Protein AF-A0A2P5C868-F1 (afdb_monomer_lite)

Sequence (131 aa):
MAPSKMEERMGFMEEQMMGVHDSLLWVQGELQKLLSLDSSVGTLMSKLALFDHFELAFQQLDAQFCVGEPRPSAATSPISAASPSRTVTGRFESHSDPPRSDFCPSLLEMPTFDGQNPDGWVFRAEHFFLS

Structure (mmCIF, N/CA/C/O backbone):
data_AF-A0A2P5C868-F1
#
_entry.id   AF-A0A2P5C868-F1
#
loop_
_atom_site.group_PDB
_atom_site.id
_atom_site.type_symbol
_atom_site.label_atom_id
_atom_site.label_alt_id
_atom_site.label_comp_id
_atom_site.label_asym_id
_atom_site.label_entity_id
_atom_site.label_seq_id
_atom_site.pdbx_PDB_ins_code
_atom_site.Cartn_x
_atom_site.Cartn_y
_atom_site.Cartn_z
_atom_site.occupancy
_atom_site.B_iso_or_equiv
_atom_site.auth_seq_id
_atom_site.auth_comp_id
_atom_site.auth_asym_id
_atom_site.auth_atom_id
_atom_site.pdbx_PDB_model_num
ATOM 1 N N . MET A 1 1 ? 36.978 10.002 -46.798 1.00 76.06 1 MET A N 1
ATOM 2 C CA . MET A 1 1 ? 38.054 9.692 -45.831 1.00 76.06 1 MET A CA 1
ATOM 3 C C . MET A 1 1 ? 37.529 8.596 -44.928 1.00 76.06 1 MET A C 1
ATOM 5 O O . MET A 1 1 ? 36.415 8.745 -44.450 1.00 76.06 1 MET A O 1
ATOM 9 N N . ALA A 1 2 ? 38.247 7.480 -44.801 1.00 78.69 2 ALA A N 1
ATOM 10 C CA . ALA A 1 2 ? 37.880 6.424 -43.859 1.00 78.69 2 ALA A CA 1
ATOM 11 C C . ALA A 1 2 ? 38.414 6.799 -42.463 1.00 78.69 2 ALA A C 1
ATOM 13 O O . ALA A 1 2 ? 39.523 7.344 -42.403 1.00 78.69 2 ALA A O 1
ATOM 14 N N . PRO A 1 3 ? 37.649 6.560 -41.384 1.00 77.00 3 PRO A N 1
ATOM 15 C CA . PRO A 1 3 ? 38.086 6.859 -40.026 1.00 77.00 3 PRO A CA 1
ATOM 16 C C . PRO A 1 3 ? 39.353 6.077 -39.686 1.00 77.00 3 PRO A C 1
ATOM 18 O O . PRO A 1 3 ? 39.585 4.969 -40.182 1.00 77.00 3 PRO A O 1
ATOM 21 N N . SER A 1 4 ? 40.215 6.674 -38.864 1.00 90.00 4 SER A N 1
ATOM 22 C CA . SER A 1 4 ? 41.436 5.984 -38.455 1.00 90.00 4 SER A CA 1
ATOM 23 C C . SER A 1 4 ? 41.107 4.878 -37.449 1.00 90.00 4 SER A C 1
ATOM 25 O O . SER A 1 4 ? 40.188 4.992 -36.643 1.00 90.00 4 SER A O 1
ATOM 27 N N . LYS A 1 5 ? 41.927 3.826 -37.415 1.00 88.88 5 LYS A N 1
ATOM 28 C CA . LYS A 1 5 ? 41.792 2.713 -36.456 1.00 88.88 5 LYS A CA 1
ATOM 29 C C . LYS A 1 5 ? 41.799 3.165 -34.982 1.00 88.88 5 LYS A C 1
ATOM 31 O O . LYS A 1 5 ? 41.355 2.435 -34.101 1.00 88.88 5 LYS A O 1
ATOM 36 N N . MET A 1 6 ? 42.357 4.345 -34.702 1.00 87.94 6 MET A N 1
ATOM 37 C CA . MET A 1 6 ? 42.371 4.957 -33.372 1.00 87.94 6 MET A CA 1
ATOM 38 C C . MET A 1 6 ? 41.043 5.654 -33.044 1.00 87.94 6 MET A C 1
ATOM 40 O O . MET A 1 6 ? 40.604 5.622 -31.900 1.00 87.94 6 MET A O 1
ATOM 44 N N . GLU A 1 7 ? 40.389 6.213 -34.055 1.00 87.12 7 GLU A N 1
ATOM 45 C CA . GLU A 1 7 ? 39.087 6.878 -33.975 1.00 87.12 7 GLU A CA 1
ATOM 46 C C . GLU A 1 7 ? 37.968 5.859 -33.712 1.00 87.12 7 GLU A C 1
ATOM 48 O O . GLU A 1 7 ? 37.162 6.045 -32.806 1.00 87.12 7 GLU A O 1
ATOM 53 N N . GLU A 1 8 ? 38.004 4.709 -34.397 1.00 89.31 8 GLU A N 1
ATOM 54 C CA . GLU A 1 8 ? 37.081 3.590 -34.141 1.00 89.31 8 GLU A CA 1
ATOM 55 C C . GLU A 1 8 ? 37.222 3.035 -32.714 1.00 89.31 8 GLU A C 1
ATOM 57 O O . GLU A 1 8 ? 36.233 2.718 -32.054 1.00 89.31 8 GLU A O 1
ATOM 62 N N . ARG A 1 9 ? 38.459 2.944 -32.205 1.00 89.75 9 ARG A N 1
ATOM 63 C CA . ARG A 1 9 ? 38.719 2.489 -30.830 1.00 89.75 9 ARG A CA 1
ATOM 64 C C . ARG A 1 9 ? 38.200 3.467 -29.784 1.00 89.75 9 ARG A C 1
ATOM 66 O O . ARG A 1 9 ? 37.703 3.025 -28.753 1.00 89.75 9 ARG A O 1
ATOM 73 N N . MET A 1 10 ? 38.331 4.766 -30.037 1.00 88.25 10 MET A N 1
ATOM 74 C CA . MET A 1 10 ? 37.833 5.803 -29.138 1.00 88.25 10 MET A CA 1
ATOM 75 C C . MET A 1 10 ? 36.302 5.801 -29.096 1.00 88.25 10 MET A C 1
ATOM 77 O O . MET A 1 10 ? 35.745 5.772 -28.002 1.00 88.25 10 MET A O 1
ATOM 81 N N . GLY A 1 11 ? 35.641 5.699 -30.254 1.00 88.06 11 GLY A N 1
ATOM 82 C CA . GLY A 1 11 ? 34.180 5.593 -30.327 1.00 88.06 11 GLY A CA 1
ATOM 83 C C . GLY A 1 11 ? 33.635 4.367 -29.588 1.00 88.06 11 GLY A C 1
ATOM 84 O O . GLY A 1 11 ? 32.698 4.483 -28.808 1.00 88.06 11 GLY A O 1
ATOM 85 N N . PHE A 1 12 ? 34.284 3.207 -29.732 1.00 90.06 12 PHE A N 1
ATOM 86 C CA . PHE A 1 12 ? 33.887 1.995 -29.005 1.00 90.06 12 PHE A CA 1
ATOM 87 C C . PHE A 1 12 ? 34.067 2.108 -27.481 1.00 90.06 12 PHE A C 1
ATOM 89 O O . PHE A 1 12 ? 33.281 1.556 -26.711 1.00 90.06 12 PHE A O 1
ATOM 96 N N . MET A 1 13 ? 35.110 2.804 -27.017 1.00 88.69 13 MET A N 1
ATOM 97 C CA . MET A 1 13 ? 35.301 3.057 -25.584 1.00 88.69 13 MET A CA 1
ATOM 98 C C . MET A 1 13 ? 34.256 4.024 -25.029 1.00 88.69 13 MET A C 1
ATOM 100 O O . MET A 1 13 ? 33.786 3.825 -23.912 1.00 88.69 13 MET A O 1
ATOM 104 N N . GLU A 1 14 ? 33.897 5.049 -25.794 1.00 89.69 14 GLU A N 1
ATOM 105 C CA . GLU A 1 14 ? 32.879 6.026 -25.415 1.00 89.69 14 GLU A CA 1
ATOM 106 C C . GLU A 1 14 ? 31.490 5.383 -25.340 1.00 89.69 14 GLU A C 1
ATOM 108 O O . GLU A 1 14 ? 30.782 5.560 -24.351 1.00 89.69 14 GLU A O 1
ATOM 113 N N . GLU A 1 15 ? 31.147 4.535 -26.311 1.00 91.00 15 GLU A N 1
ATOM 114 C CA . GLU A 1 15 ? 29.900 3.767 -26.313 1.00 91.00 15 GLU A CA 1
ATOM 115 C C . GLU A 1 15 ? 29.826 2.792 -25.127 1.00 91.00 15 GLU A C 1
ATOM 117 O O . GLU A 1 15 ? 28.813 2.729 -24.429 1.00 91.00 15 GLU A O 1
ATOM 122 N N . GLN A 1 16 ? 30.924 2.091 -24.816 1.00 91.31 16 GLN A N 1
ATOM 123 C CA . GLN A 1 16 ? 30.986 1.258 -23.611 1.00 91.31 16 GLN A CA 1
ATOM 124 C C . GLN A 1 16 ? 30.856 2.077 -22.324 1.00 91.31 16 GLN A C 1
ATOM 126 O O . GLN A 1 16 ? 30.171 1.651 -21.395 1.00 91.31 16 GLN A O 1
ATOM 131 N N . MET A 1 17 ? 31.499 3.243 -22.247 1.00 91.31 17 MET A N 1
ATOM 132 C CA . MET A 1 17 ? 31.430 4.108 -21.070 1.00 91.31 17 MET A CA 1
ATOM 133 C C . MET A 1 17 ? 30.009 4.638 -20.855 1.00 91.31 17 MET A C 1
ATOM 135 O O . MET A 1 17 ? 29.532 4.652 -19.721 1.00 91.31 17 MET A O 1
ATOM 139 N N . MET A 1 18 ? 29.317 4.999 -21.936 1.00 90.88 18 MET A N 1
ATOM 140 C CA . MET A 1 18 ? 27.921 5.427 -21.904 1.00 90.88 18 MET A CA 1
ATOM 141 C C . MET A 1 18 ? 26.999 4.285 -21.463 1.00 90.88 18 MET A C 1
ATOM 143 O O . MET A 1 18 ? 26.195 4.469 -20.555 1.00 90.88 18 MET A O 1
ATOM 147 N N . GLY A 1 19 ? 27.194 3.073 -21.993 1.00 92.44 19 GLY A N 1
ATOM 148 C CA . GLY A 1 19 ? 26.425 1.897 -21.574 1.00 92.44 19 GLY A CA 1
ATOM 149 C C . GLY A 1 19 ? 26.612 1.545 -20.093 1.00 92.44 19 GLY A C 1
ATOM 150 O O . GLY A 1 19 ? 25.650 1.205 -19.403 1.00 92.44 19 GLY A O 1
ATOM 151 N N . VAL A 1 20 ? 27.836 1.668 -19.568 1.00 93.62 20 VAL A N 1
ATOM 152 C CA . VAL A 1 20 ? 28.110 1.473 -18.133 1.00 93.62 20 VAL A CA 1
ATOM 153 C C . VAL A 1 20 ? 27.443 2.562 -17.293 1.00 93.62 20 VAL A C 1
ATOM 155 O O . VAL A 1 20 ? 26.869 2.258 -16.247 1.00 93.62 20 VAL A O 1
ATOM 158 N N . HIS A 1 21 ? 27.490 3.814 -17.747 1.00 93.31 21 HIS A N 1
ATOM 159 C CA . HIS A 1 21 ? 26.864 4.940 -17.061 1.00 93.31 21 HIS A CA 1
ATOM 160 C C . HIS A 1 21 ? 25.337 4.795 -16.983 1.00 93.31 21 HIS A C 1
ATOM 162 O O . HIS A 1 21 ? 24.759 4.952 -15.908 1.00 93.31 21 HIS A O 1
ATOM 168 N N . ASP A 1 22 ? 24.686 4.412 -18.080 1.00 94.00 22 ASP A N 1
ATOM 169 C CA . ASP A 1 22 ? 23.234 4.208 -18.116 1.00 94.00 22 ASP A CA 1
ATOM 170 C C . ASP A 1 22 ? 22.803 3.046 -17.215 1.00 94.00 22 ASP A C 1
ATOM 172 O O . ASP A 1 22 ? 21.814 3.140 -16.482 1.00 94.00 22 ASP A O 1
ATOM 176 N N . SER A 1 23 ? 23.591 1.970 -17.202 1.00 94.81 23 SER A N 1
ATOM 177 C CA . SER A 1 23 ? 23.363 0.834 -16.310 1.00 94.81 23 SER A CA 1
ATOM 178 C C . SER A 1 23 ? 23.511 1.234 -14.835 1.00 94.81 23 SER A C 1
ATOM 180 O O . SER A 1 23 ? 22.687 0.856 -14.000 1.00 94.81 23 SER A O 1
ATOM 182 N N . LEU A 1 24 ? 24.501 2.073 -14.505 1.00 95.75 24 LEU A N 1
ATOM 183 C CA . LEU A 1 24 ? 24.690 2.605 -13.153 1.00 95.75 24 LEU A CA 1
ATOM 184 C C . LEU A 1 24 ? 23.500 3.466 -12.705 1.00 95.75 24 LEU A C 1
ATOM 186 O O . LEU A 1 24 ? 23.016 3.303 -11.583 1.00 95.75 24 LEU A O 1
ATOM 190 N N . LEU A 1 25 ? 23.006 4.346 -13.579 1.00 94.62 25 LEU A N 1
ATOM 191 C CA . LEU A 1 25 ? 21.830 5.173 -13.300 1.00 94.62 25 LEU A CA 1
ATOM 192 C C . LEU A 1 25 ? 20.578 4.325 -13.064 1.00 94.62 25 LEU A C 1
ATOM 194 O O . LEU A 1 25 ? 19.802 4.607 -12.147 1.00 94.62 25 LEU A O 1
ATOM 198 N N . TRP A 1 26 ? 20.390 3.263 -13.849 1.00 94.88 26 TRP A N 1
ATOM 199 C CA . TRP A 1 26 ? 19.272 2.342 -13.661 1.00 94.88 26 TRP A CA 1
ATOM 200 C C . TRP A 1 26 ? 19.334 1.646 -12.294 1.00 94.88 26 TRP A C 1
ATOM 202 O O . TRP A 1 26 ? 18.360 1.689 -11.539 1.00 94.88 26 TRP A O 1
ATOM 212 N N . VAL A 1 27 ? 20.494 1.085 -11.927 1.00 95.44 27 VAL A N 1
ATOM 213 C CA . VAL A 1 27 ? 20.696 0.440 -10.615 1.00 95.44 27 VAL A CA 1
ATOM 214 C C . VAL A 1 27 ? 20.454 1.425 -9.469 1.00 95.44 27 VAL A C 1
ATOM 216 O O . VAL A 1 27 ? 19.830 1.073 -8.466 1.00 95.44 27 VAL A O 1
ATOM 219 N N . GLN A 1 28 ? 20.900 2.675 -9.612 1.00 94.69 28 GLN A N 1
ATOM 220 C CA . GLN A 1 28 ? 20.659 3.721 -8.620 1.00 94.69 28 GLN A CA 1
ATOM 221 C C . GLN A 1 28 ? 19.159 4.001 -8.429 1.00 94.69 28 GLN A C 1
ATOM 223 O O . GLN A 1 28 ? 18.702 4.161 -7.294 1.00 94.69 28 GLN A O 1
ATOM 228 N N . GLY A 1 29 ? 18.386 4.026 -9.517 1.00 95.31 29 GLY A N 1
ATOM 229 C CA . GLY A 1 29 ? 16.931 4.173 -9.465 1.00 95.31 29 GLY A CA 1
ATOM 230 C C . GLY A 1 29 ? 16.246 3.007 -8.747 1.00 95.31 29 GLY A C 1
ATOM 231 O O . GLY A 1 29 ? 15.371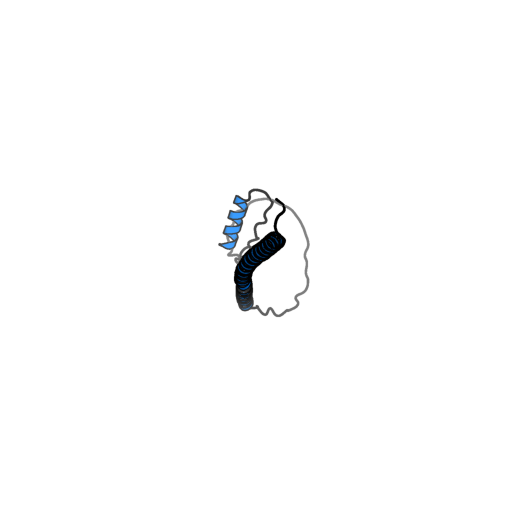 3.226 -7.908 1.00 95.31 29 GLY A O 1
ATOM 232 N N . GLU A 1 30 ? 16.671 1.772 -9.015 1.00 95.19 30 GLU A N 1
ATOM 233 C CA . GLU A 1 30 ? 16.136 0.583 -8.338 1.00 95.19 30 GLU A CA 1
ATOM 234 C C . GLU A 1 30 ? 16.449 0.580 -6.834 1.00 95.19 30 GLU A C 1
ATOM 236 O O . GLU A 1 30 ? 15.575 0.271 -6.022 1.00 95.19 30 GLU A O 1
ATOM 241 N N . LEU A 1 31 ? 17.644 1.022 -6.430 1.00 95.25 31 LEU A N 1
ATOM 242 C CA . LEU A 1 31 ? 17.990 1.184 -5.013 1.00 95.25 31 LEU A CA 1
ATOM 243 C C . LEU A 1 31 ? 17.078 2.192 -4.301 1.00 95.25 31 LEU A C 1
ATOM 245 O O . LEU A 1 31 ? 16.636 1.936 -3.181 1.00 95.25 31 LEU A O 1
ATOM 249 N N . GLN A 1 32 ? 16.742 3.315 -4.942 1.00 93.94 32 GLN A N 1
ATOM 250 C CA . GLN A 1 32 ? 15.809 4.289 -4.360 1.00 93.94 32 GLN A CA 1
ATOM 251 C C . GLN A 1 32 ? 14.392 3.727 -4.197 1.00 93.94 32 GLN A C 1
ATOM 253 O O . GLN A 1 32 ? 13.732 3.990 -3.184 1.00 93.94 32 GLN A O 1
ATOM 258 N N . LYS A 1 33 ? 13.921 2.926 -5.160 1.00 94.06 33 LYS A N 1
ATOM 259 C CA . LYS A 1 33 ? 12.635 2.225 -5.041 1.00 94.06 33 LYS A CA 1
ATOM 260 C C . LYS A 1 33 ? 12.651 1.246 -3.870 1.00 94.06 33 LYS A C 1
ATOM 262 O O . LYS A 1 33 ? 11.693 1.211 -3.103 1.00 94.06 33 LYS A O 1
ATOM 267 N N . LEU A 1 34 ? 13.747 0.506 -3.700 1.00 92.38 34 LEU A N 1
ATOM 268 C CA . LEU A 1 34 ? 13.905 -0.459 -2.613 1.00 92.38 34 LEU A CA 1
ATOM 269 C C . LEU A 1 34 ? 13.859 0.217 -1.234 1.00 92.38 34 LEU A C 1
ATOM 271 O O . LEU A 1 34 ? 13.156 -0.249 -0.343 1.00 92.38 34 LEU A O 1
ATOM 275 N N . LEU A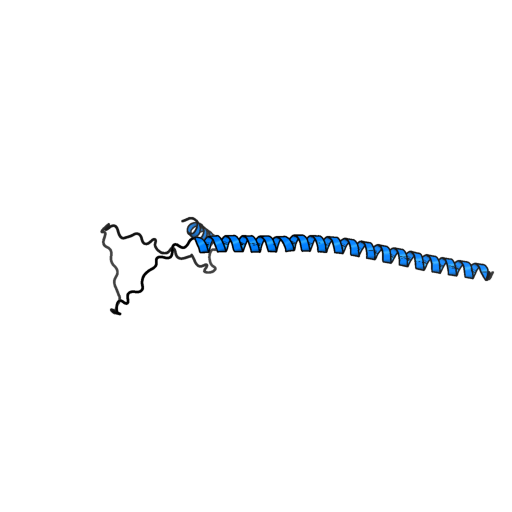 1 35 ? 14.543 1.352 -1.075 1.00 91.12 35 LEU A N 1
ATOM 276 C CA . LEU A 1 35 ? 14.515 2.139 0.165 1.00 91.12 35 LEU A CA 1
ATOM 277 C C . LEU A 1 35 ? 13.109 2.669 0.482 1.00 91.12 35 LEU A C 1
ATOM 279 O O . LEU A 1 35 ? 12.678 2.672 1.634 1.00 91.12 35 LEU A O 1
ATOM 283 N N . SER A 1 36 ? 12.375 3.092 -0.548 1.00 90.00 36 SER A N 1
ATOM 284 C CA . SER A 1 36 ? 10.989 3.546 -0.394 1.00 90.00 36 SER A CA 1
ATOM 285 C C . SER A 1 36 ? 10.068 2.401 0.044 1.00 90.00 36 SER A C 1
ATOM 287 O O . SER A 1 36 ? 9.184 2.592 0.881 1.00 90.00 36 SER A O 1
ATOM 289 N N . LEU A 1 37 ? 10.297 1.197 -0.488 1.00 92.31 37 LEU A N 1
ATOM 290 C CA . LEU A 1 37 ? 9.564 -0.004 -0.099 1.00 92.31 37 LEU A CA 1
ATOM 291 C C . LEU A 1 37 ? 9.836 -0.378 1.364 1.00 92.31 37 LEU A C 1
ATOM 293 O O . LEU A 1 37 ? 8.887 -0.649 2.097 1.00 92.31 37 LEU A O 1
ATOM 297 N N . ASP A 1 38 ? 11.089 -0.327 1.813 1.00 89.81 38 ASP A N 1
ATOM 298 C CA . ASP A 1 38 ? 11.461 -0.640 3.200 1.00 89.81 38 ASP A CA 1
ATOM 299 C C . ASP A 1 38 ? 10.736 0.269 4.211 1.00 89.81 38 ASP A C 1
ATOM 301 O O . ASP A 1 38 ? 10.136 -0.198 5.181 1.00 89.81 38 ASP A O 1
ATOM 305 N N . SER A 1 39 ? 10.643 1.569 3.908 1.00 89.81 39 SER A N 1
ATOM 306 C CA . SER A 1 39 ? 9.859 2.522 4.707 1.00 89.81 39 SER A CA 1
ATOM 307 C C . SER A 1 39 ? 8.368 2.157 4.781 1.00 89.81 39 SER A C 1
ATOM 309 O O . SER A 1 39 ? 7.742 2.251 5.847 1.00 89.81 39 SER A O 1
ATOM 311 N N . SER A 1 40 ? 7.787 1.703 3.667 1.00 91.44 40 SER A N 1
ATOM 312 C CA . SER A 1 40 ? 6.384 1.279 3.627 1.00 91.44 40 SER A CA 1
ATOM 313 C C . SER A 1 40 ? 6.133 0.022 4.467 1.00 91.44 40 SER A C 1
ATOM 315 O O . SER A 1 40 ? 5.133 -0.042 5.186 1.00 91.44 40 SER A O 1
ATOM 317 N N . VAL A 1 41 ? 7.070 -0.933 4.452 1.00 93.38 41 VAL A N 1
ATOM 318 C CA . VAL A 1 41 ? 7.009 -2.153 5.267 1.00 93.38 41 VAL A CA 1
ATOM 319 C C . VAL A 1 41 ? 7.138 -1.806 6.745 1.00 93.38 41 VAL A C 1
ATOM 321 O O . VAL A 1 41 ? 6.318 -2.260 7.539 1.00 93.38 41 VAL A O 1
ATOM 324 N N . GLY A 1 42 ? 8.081 -0.937 7.118 1.00 90.38 42 GLY A N 1
ATOM 325 C CA . GLY A 1 42 ? 8.207 -0.453 8.495 1.00 90.38 42 GLY A CA 1
ATOM 326 C C . GLY A 1 42 ? 6.911 0.185 9.002 1.00 90.38 42 GLY A C 1
ATOM 327 O O . GLY A 1 42 ? 6.429 -0.153 10.081 1.00 90.38 42 GLY A O 1
ATOM 328 N N . THR A 1 43 ? 6.279 1.025 8.179 1.00 93.19 43 THR A N 1
ATOM 329 C CA . THR A 1 43 ? 4.989 1.655 8.505 1.00 93.19 43 THR A CA 1
ATOM 330 C C . THR A 1 43 ? 3.870 0.625 8.675 1.00 93.19 43 THR A C 1
ATOM 332 O O . THR A 1 43 ? 3.055 0.739 9.593 1.00 93.19 43 THR A O 1
ATOM 335 N N . LEU A 1 44 ? 3.808 -0.383 7.801 1.00 92.94 44 LEU A N 1
ATOM 336 C CA . LEU A 1 44 ? 2.828 -1.462 7.904 1.00 92.94 44 LEU A CA 1
ATOM 337 C C . LEU A 1 44 ? 3.028 -2.268 9.190 1.00 92.94 44 LEU A C 1
ATOM 339 O O . LEU A 1 44 ? 2.062 -2.508 9.906 1.00 92.94 44 LEU A O 1
ATOM 343 N N . MET A 1 45 ? 4.270 -2.619 9.517 1.00 92.50 45 MET A N 1
ATOM 344 C CA . MET A 1 45 ? 4.600 -3.349 10.741 1.00 92.50 45 MET A CA 1
ATOM 345 C C . MET A 1 45 ? 4.240 -2.551 11.995 1.00 92.50 45 MET A C 1
ATOM 347 O O . MET A 1 45 ? 3.661 -3.110 12.922 1.00 92.50 45 MET A O 1
ATOM 351 N N . SER A 1 46 ? 4.480 -1.236 12.014 1.00 90.06 46 SER A N 1
ATOM 352 C CA . SER A 1 46 ? 4.027 -0.377 13.117 1.00 90.06 46 SER A CA 1
ATOM 353 C C . SER A 1 46 ? 2.504 -0.360 13.264 1.00 90.06 46 SER A C 1
ATOM 355 O O . SER A 1 46 ? 2.003 -0.336 14.384 1.00 90.06 46 SER A O 1
ATOM 357 N N . LYS A 1 47 ? 1.751 -0.401 12.156 1.00 90.25 47 LYS A N 1
ATOM 358 C CA . LYS A 1 47 ? 0.285 -0.513 12.207 1.00 90.25 47 LYS A CA 1
ATOM 359 C C . LYS A 1 47 ? -0.170 -1.886 12.689 1.00 90.25 47 LYS A C 1
ATOM 361 O O . LYS A 1 47 ? -1.140 -1.956 13.432 1.00 90.25 47 LYS A O 1
ATOM 366 N N . LEU A 1 48 ? 0.516 -2.956 12.292 1.00 89.88 48 LEU A N 1
ATOM 367 C CA . LEU A 1 48 ? 0.220 -4.309 12.764 1.00 89.88 48 LEU A CA 1
ATOM 368 C C . LEU A 1 48 ? 0.463 -4.448 14.270 1.00 89.88 48 LEU A C 1
ATOM 370 O O . LEU A 1 48 ? -0.373 -5.024 14.950 1.00 89.88 48 LEU A O 1
ATOM 374 N N . ALA A 1 49 ? 1.502 -3.813 14.816 1.00 87.62 49 ALA A N 1
ATOM 375 C CA . ALA A 1 49 ? 1.752 -3.796 16.260 1.00 87.62 49 ALA A CA 1
ATOM 376 C C . ALA A 1 49 ? 0.612 -3.148 17.078 1.00 87.62 49 ALA A C 1
ATOM 378 O O . ALA A 1 49 ? 0.445 -3.439 18.259 1.00 87.62 49 ALA A O 1
ATOM 379 N N . LEU A 1 50 ? -0.211 -2.283 16.469 1.00 85.31 50 LEU A N 1
ATOM 380 C CA . LEU A 1 50 ? -1.407 -1.755 17.135 1.00 85.31 50 LEU A CA 1
ATOM 381 C C . LEU A 1 50 ? -2.484 -2.831 17.328 1.00 85.31 50 LEU A C 1
ATOM 383 O O . LEU A 1 50 ? -3.254 -2.736 18.281 1.00 85.31 50 LEU A O 1
ATOM 387 N N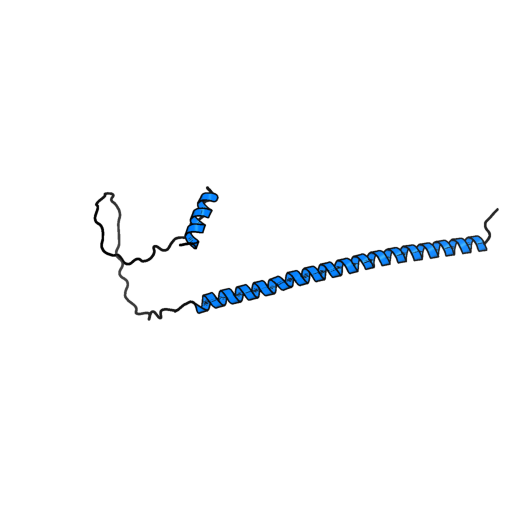 . PHE A 1 51 ? -2.546 -3.848 16.464 1.00 85.44 51 PHE A N 1
ATOM 388 C CA . PHE A 1 51 ? -3.492 -4.953 16.634 1.00 85.44 51 PHE A CA 1
ATOM 389 C C . PHE A 1 51 ? -3.168 -5.787 17.874 1.00 85.44 51 PHE A C 1
ATOM 391 O O . PHE A 1 51 ? -4.099 -6.143 18.591 1.00 85.44 51 PHE A O 1
ATOM 398 N N . ASP A 1 52 ? -1.888 -5.982 18.198 1.00 82.06 52 ASP A N 1
ATOM 399 C CA . ASP A 1 52 ? -1.475 -6.656 19.439 1.00 82.06 52 ASP A CA 1
ATOM 400 C C . ASP A 1 52 ? -1.986 -5.897 20.678 1.00 82.06 52 ASP A C 1
ATOM 402 O O . ASP A 1 52 ? -2.451 -6.488 21.653 1.00 82.06 52 ASP A O 1
ATOM 406 N N . HIS A 1 53 ? -1.965 -4.559 20.631 1.00 80.25 53 HIS A N 1
ATOM 407 C CA . HIS A 1 53 ? -2.523 -3.727 21.697 1.00 80.25 53 HIS A CA 1
ATOM 408 C C . HIS A 1 53 ? -4.046 -3.830 21.799 1.00 80.25 53 HIS A C 1
ATOM 410 O O . HIS A 1 53 ? -4.575 -3.855 22.912 1.00 80.25 53 HIS A O 1
ATOM 416 N N . PHE A 1 54 ? -4.753 -3.897 20.667 1.00 83.62 54 PHE A N 1
ATOM 417 C CA . PHE A 1 54 ? -6.196 -4.126 20.675 1.00 83.62 54 PHE A CA 1
ATOM 418 C C . PHE A 1 54 ? -6.537 -5.493 21.259 1.00 83.62 54 PHE A C 1
ATOM 420 O O . PHE A 1 54 ? -7.416 -5.572 22.112 1.00 83.62 54 PHE A O 1
ATOM 427 N N . GLU A 1 55 ? -5.830 -6.549 20.861 1.00 85.56 55 GLU A N 1
ATOM 428 C CA . GLU A 1 55 ? -6.036 -7.895 21.400 1.00 85.56 55 GLU A CA 1
ATOM 429 C C . GLU A 1 55 ? -5.855 -7.919 22.923 1.00 85.56 55 GLU A C 1
ATOM 431 O O . GLU A 1 55 ? -6.701 -8.447 23.646 1.00 85.56 55 GLU A O 1
ATOM 436 N N . LEU A 1 56 ? -4.813 -7.259 23.430 1.00 82.44 56 LEU A N 1
ATOM 437 C CA . LEU A 1 56 ? -4.553 -7.168 24.865 1.00 82.44 56 LEU A CA 1
ATOM 438 C C . LEU A 1 56 ? -5.635 -6.355 25.599 1.00 82.44 56 LEU A C 1
ATOM 440 O O . LEU A 1 56 ? -6.060 -6.733 26.691 1.00 82.44 56 LEU A O 1
ATOM 444 N N . ALA A 1 57 ? -6.136 -5.277 24.989 1.00 81.06 57 ALA A N 1
ATOM 445 C CA . ALA A 1 57 ? -7.257 -4.508 25.528 1.00 81.06 57 ALA A CA 1
ATOM 446 C C . ALA A 1 57 ? -8.559 -5.332 25.570 1.00 81.06 57 ALA A C 1
ATOM 448 O O . ALA A 1 57 ? -9.286 -5.270 26.562 1.00 81.06 57 ALA A O 1
ATOM 449 N N . PHE A 1 58 ? -8.831 -6.148 24.547 1.00 81.88 58 PHE A N 1
ATOM 450 C CA . PHE A 1 58 ? -9.979 -7.059 24.540 1.00 81.88 58 PHE A CA 1
ATOM 451 C C . PHE A 1 58 ? -9.865 -8.132 25.626 1.00 81.88 58 PHE A C 1
ATOM 453 O O . PHE A 1 58 ? -10.842 -8.376 26.330 1.00 81.88 58 PHE A O 1
ATOM 460 N N . GLN A 1 59 ? -8.678 -8.708 25.836 1.00 83.00 59 GLN A N 1
ATOM 461 C CA . GLN A 1 59 ? -8.447 -9.667 26.923 1.00 83.00 59 GLN A CA 1
ATOM 462 C C . GLN A 1 59 ? -8.668 -9.045 28.313 1.00 83.00 59 GLN A C 1
ATOM 464 O O . GLN A 1 59 ? -9.204 -9.700 29.205 1.00 83.00 59 GLN A O 1
ATOM 469 N N . GLN A 1 60 ? -8.290 -7.778 28.514 1.00 78.56 60 GLN A N 1
ATOM 470 C CA . GLN A 1 60 ? -8.551 -7.069 29.773 1.00 78.56 60 GLN A CA 1
ATOM 471 C C . GLN A 1 60 ? -10.042 -6.816 30.005 1.00 78.56 60 GLN A C 1
ATOM 473 O O . GLN A 1 60 ? -10.512 -6.934 31.139 1.00 78.56 60 GLN A O 1
ATOM 478 N N . LEU A 1 61 ? -10.780 -6.488 28.943 1.00 76.25 61 LEU A N 1
ATOM 479 C CA . LEU A 1 61 ? -12.225 -6.310 29.015 1.00 76.25 61 LEU A CA 1
ATOM 480 C C . LEU A 1 61 ? -12.907 -7.632 29.393 1.00 76.25 61 LEU A C 1
ATOM 482 O O . LEU A 1 61 ? -13.703 -7.671 30.327 1.00 76.25 61 LEU A O 1
ATOM 486 N N . ASP A 1 62 ? -12.530 -8.728 28.736 1.00 71.69 62 ASP A N 1
ATOM 487 C CA . ASP A 1 62 ? -13.094 -10.059 28.984 1.00 71.69 62 ASP A CA 1
ATOM 488 C C . ASP A 1 62 ? -12.792 -10.555 30.413 1.00 71.69 62 ASP A C 1
ATOM 490 O O . ASP A 1 62 ? -13.658 -11.089 31.113 1.00 71.69 62 ASP A O 1
ATOM 494 N N . ALA A 1 63 ? -11.588 -10.266 30.920 1.00 67.81 63 ALA A N 1
ATOM 495 C CA . ALA A 1 63 ? -11.221 -10.541 32.307 1.00 67.81 63 ALA A CA 1
ATOM 496 C C . ALA A 1 63 ? -12.055 -9.729 33.319 1.00 67.81 63 ALA A C 1
ATOM 498 O O . ALA A 1 63 ? -12.422 -10.260 34.368 1.00 67.81 63 ALA A O 1
ATOM 499 N N . GLN A 1 64 ? -12.392 -8.467 33.024 1.00 60.12 64 GLN A N 1
ATOM 500 C CA . GLN A 1 64 ? -13.286 -7.670 33.875 1.00 60.12 64 GLN A CA 1
ATOM 501 C C . GLN A 1 64 ? -14.714 -8.224 33.904 1.00 60.12 64 GLN A C 1
ATOM 503 O O . GLN A 1 64 ? -15.325 -8.251 34.973 1.00 60.12 64 GLN A O 1
ATOM 508 N N . PHE A 1 65 ? -15.227 -8.712 32.774 1.00 57.62 65 PHE A N 1
ATOM 509 C CA . PHE A 1 65 ? -16.548 -9.343 32.721 1.00 57.62 65 PHE A CA 1
ATOM 510 C C . PHE A 1 65 ? -16.582 -10.694 33.456 1.00 57.62 65 PHE A C 1
ATOM 512 O O . PHE A 1 65 ? -17.560 -10.980 34.144 1.00 57.62 65 PHE A O 1
ATOM 519 N N . CYS A 1 66 ? -15.501 -11.480 33.425 1.00 57.06 66 CYS A N 1
ATOM 520 C CA . CYS A 1 66 ? -15.409 -12.745 34.169 1.00 57.06 66 CYS A CA 1
ATOM 521 C C . CYS A 1 66 ? -15.285 -12.577 35.697 1.00 57.06 66 CYS A C 1
ATOM 523 O O . CYS A 1 66 ? -15.702 -13.457 36.447 1.00 57.06 66 CYS A O 1
ATOM 525 N N . VAL A 1 67 ? -14.721 -11.468 36.188 1.00 54.28 67 VAL A N 1
ATOM 526 C CA . VAL A 1 67 ? -14.575 -11.201 37.638 1.00 54.28 67 VAL A CA 1
ATOM 527 C C . VAL A 1 67 ? -15.848 -10.579 38.244 1.00 54.28 67 VAL A C 1
ATOM 529 O O . VAL A 1 67 ? -16.000 -10.534 39.465 1.00 54.28 67 VAL A O 1
ATOM 532 N N . GLY A 1 68 ? -16.795 -10.147 37.405 1.00 46.09 68 GLY A N 1
ATOM 533 C CA . GLY A 1 68 ? -18.047 -9.505 37.808 1.00 46.09 68 GLY A CA 1
ATOM 534 C C . GLY A 1 68 ? -19.214 -10.436 38.156 1.00 46.09 68 GLY A C 1
ATOM 535 O O . GLY A 1 68 ? -20.271 -9.924 38.515 1.00 46.09 68 GLY A O 1
ATOM 536 N N . GLU A 1 69 ? -19.071 -11.766 38.086 1.00 40.72 69 GLU A N 1
ATOM 537 C CA . GLU A 1 69 ? -20.135 -12.694 38.503 1.00 40.72 69 GLU A CA 1
ATOM 538 C C . GLU A 1 69 ? -20.001 -13.091 39.989 1.00 40.72 69 GLU A C 1
ATOM 540 O O . GLU A 1 69 ? -19.190 -13.957 40.339 1.00 40.72 69 GLU A O 1
ATOM 545 N N . PRO A 1 70 ? -20.843 -12.576 40.905 1.00 43.69 70 PRO A N 1
ATOM 546 C CA . PRO A 1 70 ? -21.156 -13.314 42.112 1.00 43.69 70 PRO A CA 1
ATOM 547 C C . PRO A 1 70 ? -22.082 -14.467 41.714 1.00 43.69 70 PRO A C 1
ATOM 549 O O . PRO A 1 70 ? -23.301 -14.322 41.673 1.00 43.69 70 PRO A O 1
ATOM 552 N N . ARG A 1 71 ? -21.499 -15.633 41.428 1.00 47.31 71 ARG A N 1
ATOM 553 C CA . ARG A 1 71 ? -22.224 -16.903 41.306 1.00 47.31 71 ARG A CA 1
ATOM 554 C C . ARG A 1 71 ? -23.113 -17.100 42.545 1.00 47.31 71 ARG A C 1
ATOM 556 O O . ARG A 1 71 ? -22.568 -17.315 43.633 1.00 47.31 71 ARG A O 1
ATOM 563 N N . PRO A 1 72 ? -24.454 -17.120 42.441 1.00 43.38 72 PRO A N 1
ATOM 564 C CA . PRO A 1 72 ? -25.255 -17.697 43.499 1.00 43.38 72 PRO A CA 1
ATOM 565 C C . PRO A 1 72 ? -25.036 -19.207 43.409 1.00 43.38 72 PRO A C 1
ATOM 567 O O . PRO A 1 72 ? -25.448 -19.859 42.450 1.00 43.38 72 PRO A O 1
ATOM 570 N N . SER A 1 73 ? -24.346 -19.775 44.396 1.00 46.44 73 SER A N 1
ATOM 571 C CA . SER A 1 73 ? -24.351 -21.217 44.644 1.00 46.44 73 SER A CA 1
ATOM 572 C C . SER A 1 73 ? -25.779 -21.656 44.972 1.00 46.44 73 SER A C 1
ATOM 574 O O . SER A 1 73 ? -26.156 -21.774 46.135 1.00 46.44 73 SER A O 1
ATOM 576 N N . ALA A 1 74 ? -26.594 -21.883 43.946 1.00 41.12 74 ALA A N 1
ATOM 577 C CA . ALA A 1 74 ? -27.858 -22.576 44.084 1.00 41.12 74 ALA A CA 1
ATOM 578 C C . ALA A 1 74 ? -27.547 -24.071 44.169 1.00 41.12 74 ALA A C 1
ATOM 580 O O . ALA A 1 74 ? -27.297 -24.743 43.168 1.00 41.12 74 ALA A O 1
ATOM 581 N N . ALA A 1 75 ? -27.497 -24.563 45.405 1.00 41.53 75 ALA A N 1
ATOM 582 C CA . ALA A 1 75 ? -27.516 -25.979 45.707 1.00 41.53 75 ALA A CA 1
ATOM 583 C C . ALA A 1 75 ? -28.691 -26.635 44.967 1.00 41.53 75 ALA A C 1
ATOM 585 O O . ALA A 1 75 ? -29.855 -26.294 45.185 1.00 41.53 75 ALA A O 1
ATOM 586 N N . THR A 1 76 ? -28.370 -27.569 44.078 1.00 36.84 76 THR A N 1
ATOM 587 C CA . THR A 1 76 ? -29.330 -28.410 43.373 1.00 36.84 76 THR A CA 1
ATOM 588 C C . THR A 1 76 ? -30.045 -29.307 44.383 1.00 36.84 76 THR A C 1
ATOM 590 O O . THR A 1 76 ? -29.560 -30.381 44.729 1.00 36.84 76 THR A O 1
ATOM 593 N N . SER A 1 77 ? -31.205 -28.871 44.865 1.00 39.47 77 SER A N 1
ATOM 594 C CA . SER A 1 77 ? -32.192 -29.757 45.484 1.00 39.47 77 SER A CA 1
ATOM 595 C C . SER A 1 77 ? -33.147 -30.244 44.389 1.00 39.47 77 SER A C 1
ATOM 597 O O . SER A 1 77 ? -33.696 -29.410 43.667 1.00 39.47 77 SER A O 1
ATOM 599 N N . PRO A 1 78 ? -33.369 -31.560 44.219 1.00 41.28 78 PRO A N 1
ATOM 600 C CA . PRO A 1 78 ? -34.283 -32.060 43.206 1.00 41.28 78 PRO A CA 1
ATOM 601 C C . PRO A 1 78 ? -35.716 -31.901 43.720 1.00 41.28 78 PRO A C 1
ATOM 603 O O . PRO A 1 78 ? -36.088 -32.524 44.713 1.00 41.28 78 PRO A O 1
ATOM 606 N N . ILE A 1 79 ? -36.532 -31.080 43.057 1.00 37.91 79 ILE A N 1
ATOM 607 C CA . ILE A 1 79 ? -37.979 -31.058 43.296 1.00 37.91 79 ILE A CA 1
ATOM 608 C C . ILE A 1 79 ? -38.700 -31.478 42.018 1.00 37.91 79 ILE A C 1
ATOM 610 O O . ILE A 1 79 ? -38.570 -30.872 40.957 1.00 37.91 79 ILE A O 1
ATOM 614 N N . SER A 1 80 ? -39.404 -32.593 42.192 1.00 34.94 80 SER A N 1
ATOM 615 C CA . SER A 1 80 ? -40.232 -33.364 41.280 1.00 34.94 80 SER A CA 1
ATOM 616 C C . SER A 1 80 ? -41.038 -32.583 40.248 1.00 34.94 80 SER A C 1
ATOM 618 O O . SER A 1 80 ? -41.666 -31.566 40.529 1.00 34.94 80 SER A O 1
ATOM 620 N N . ALA A 1 81 ? -41.113 -33.207 39.074 1.00 44.38 81 ALA A N 1
ATOM 621 C CA . ALA A 1 81 ? -42.048 -32.921 38.006 1.00 44.38 81 ALA A CA 1
ATOM 622 C C . ALA A 1 81 ? -43.507 -32.856 38.490 1.00 44.38 81 ALA A C 1
ATOM 624 O O . ALA A 1 81 ? -44.015 -33.800 39.094 1.00 44.38 81 ALA A O 1
ATOM 625 N N . ALA A 1 82 ? -44.202 -31.790 38.103 1.00 37.78 82 ALA A N 1
ATOM 626 C CA . ALA A 1 82 ? -45.647 -31.796 37.931 1.00 37.78 82 ALA A CA 1
ATOM 627 C C . ALA A 1 82 ? -46.024 -30.772 36.852 1.00 37.78 82 ALA A C 1
ATOM 629 O O . ALA A 1 82 ? -45.947 -29.564 37.051 1.00 37.78 82 ALA A O 1
ATOM 630 N N . SER A 1 83 ? -46.416 -31.281 35.685 1.00 40.59 83 SER A N 1
ATOM 631 C CA . SER A 1 83 ? -47.195 -30.528 34.698 1.00 40.59 83 SER A CA 1
ATOM 632 C C . SER A 1 83 ? -48.574 -30.192 35.284 1.00 40.59 83 SER A C 1
ATOM 634 O O . SER A 1 83 ? -49.111 -30.989 36.058 1.00 40.59 83 SER A O 1
ATOM 636 N N . PRO A 1 84 ? -49.199 -29.085 34.851 1.00 44.84 84 PRO A N 1
ATOM 637 C CA . PRO A 1 84 ? -50.497 -29.284 34.213 1.00 44.84 84 PRO A CA 1
ATOM 638 C C . PRO A 1 84 ? -50.722 -28.418 32.961 1.00 44.84 84 PRO A C 1
ATOM 640 O O . PRO A 1 84 ? -50.674 -27.196 32.979 1.00 44.84 84 PRO A O 1
ATOM 643 N N . SER A 1 85 ? -50.997 -29.121 31.864 1.00 36.56 85 SER A N 1
ATOM 644 C CA . SER A 1 85 ? -52.087 -28.933 30.893 1.00 36.56 85 SER A CA 1
ATOM 645 C C . SER A 1 85 ? -52.906 -27.618 30.842 1.00 36.56 85 SER A C 1
ATOM 647 O O . SER A 1 85 ? -53.635 -27.296 31.772 1.00 36.56 85 SER A O 1
ATOM 649 N N . ARG A 1 86 ? -53.007 -27.118 29.593 1.00 38.44 86 ARG A N 1
ATOM 650 C CA . ARG A 1 86 ? -54.234 -26.780 28.816 1.00 38.44 86 ARG A CA 1
ATOM 651 C C . ARG A 1 86 ? -54.920 -25.391 28.911 1.00 38.44 86 ARG A C 1
ATOM 653 O O . ARG A 1 86 ? -55.568 -25.062 29.889 1.00 38.44 86 ARG A O 1
ATOM 660 N N . THR A 1 87 ? -54.991 -24.775 27.715 1.00 31.88 87 THR A N 1
ATOM 661 C CA . THR A 1 87 ? -56.219 -24.336 26.992 1.00 31.88 87 THR A CA 1
ATOM 662 C C . THR A 1 87 ? -56.765 -22.902 27.175 1.00 31.88 87 THR A C 1
ATOM 664 O O . THR A 1 87 ? -57.465 -22.613 28.130 1.00 31.88 87 THR A O 1
ATOM 667 N N . VAL A 1 88 ? -56.521 -22.081 26.136 1.00 38.44 88 VAL A N 1
ATOM 668 C CA . VAL A 1 88 ? -57.451 -21.307 25.259 1.00 38.44 88 VAL A CA 1
ATOM 669 C C . VAL A 1 88 ? -58.545 -20.375 25.850 1.00 38.44 88 VAL A C 1
ATOM 671 O O . VAL A 1 88 ? -59.371 -20.769 26.663 1.00 38.44 88 VAL A O 1
ATOM 674 N N . THR A 1 89 ? -58.640 -19.198 25.194 1.00 32.91 89 THR A N 1
ATOM 675 C CA . THR A 1 89 ? -59.751 -18.219 25.004 1.00 32.91 89 THR A CA 1
ATOM 676 C C . THR A 1 89 ? -60.077 -17.155 26.061 1.00 32.91 89 THR A C 1
ATOM 678 O O . THR A 1 89 ? -60.452 -17.472 27.178 1.00 32.91 89 THR A O 1
ATOM 681 N N . GLY A 1 90 ?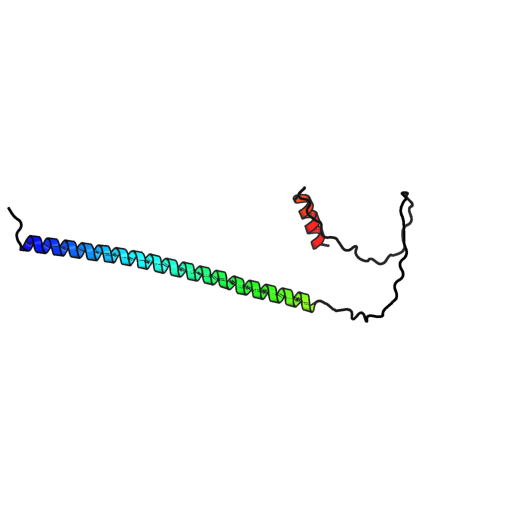 -60.158 -15.895 25.595 1.00 29.80 90 GLY A N 1
ATOM 682 C CA . GLY A 1 90 ? -61.220 -14.964 26.012 1.00 29.80 90 GLY A CA 1
ATOM 683 C C . GLY A 1 90 ? -60.797 -13.533 26.364 1.00 29.80 90 GLY A C 1
ATOM 684 O O . GLY A 1 90 ? -60.145 -13.299 27.368 1.00 29.80 90 GLY A O 1
ATOM 685 N N . ARG A 1 91 ? -61.247 -12.573 25.550 1.00 40.50 91 ARG A N 1
ATOM 686 C CA . ARG A 1 91 ? -61.226 -11.107 25.732 1.00 40.50 91 ARG A CA 1
ATOM 687 C C . ARG A 1 91 ? -62.234 -10.667 26.813 1.00 40.50 91 ARG A C 1
ATOM 689 O O . ARG A 1 91 ? -63.363 -11.131 26.724 1.00 40.50 91 ARG A O 1
ATOM 696 N N . PHE A 1 92 ? -61.873 -9.760 27.735 1.00 36.28 92 PHE A N 1
ATOM 697 C CA . PHE A 1 92 ? -62.577 -8.501 28.106 1.00 36.28 92 PHE A CA 1
ATOM 698 C C . PHE A 1 92 ? -61.997 -7.850 29.383 1.00 36.28 92 PHE A C 1
ATOM 700 O O . PHE A 1 92 ? -61.444 -8.521 30.247 1.00 36.28 92 PHE A O 1
ATOM 707 N N . GLU A 1 93 ? -62.114 -6.521 29.431 1.00 42.28 93 GLU A N 1
ATOM 708 C CA . GLU A 1 93 ? -61.629 -5.553 30.428 1.00 42.28 93 GLU A CA 1
ATOM 709 C C . GLU A 1 93 ? -62.066 -5.822 31.879 1.00 42.28 93 GLU A C 1
ATOM 711 O O . GLU A 1 93 ? -63.209 -6.206 32.111 1.00 42.28 93 GLU A O 1
ATOM 716 N N . SER A 1 94 ? -61.216 -5.471 32.858 1.00 31.88 94 SER A N 1
ATOM 717 C CA . SER A 1 94 ? -61.670 -4.818 34.097 1.00 31.88 94 SER A CA 1
ATOM 718 C C . SER A 1 94 ? -60.507 -4.179 34.871 1.00 31.88 94 SER A C 1
ATOM 720 O O . SER A 1 94 ? -59.515 -4.832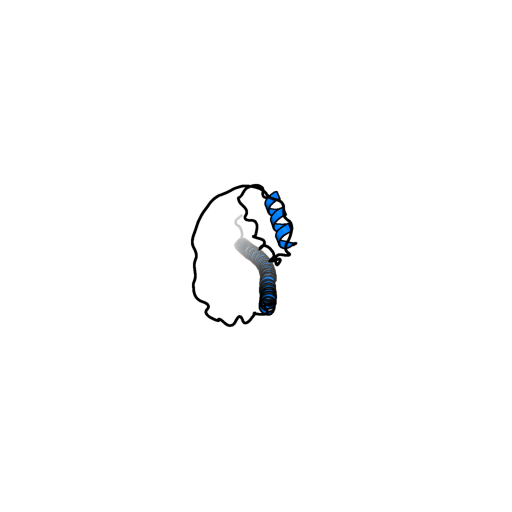 35.183 1.00 31.88 94 SER A O 1
ATOM 722 N N . HIS A 1 95 ? -60.665 -2.894 35.197 1.00 44.16 95 HIS A N 1
ATOM 723 C CA . HIS A 1 95 ? -59.853 -2.111 36.132 1.00 44.16 95 HIS A CA 1
ATOM 724 C C . HIS A 1 95 ? -59.684 -2.816 37.488 1.00 44.16 95 HIS A C 1
ATOM 726 O O . HIS A 1 95 ? -60.691 -3.159 38.108 1.00 44.16 95 HIS A O 1
ATOM 732 N N . SER A 1 96 ? -58.443 -2.947 37.976 1.00 36.03 96 SER A N 1
ATOM 733 C CA . SER A 1 96 ? -58.060 -3.114 39.394 1.00 36.03 96 SER A CA 1
ATOM 734 C C . SER A 1 96 ? -56.528 -2.996 39.540 1.00 36.03 96 SER A C 1
ATOM 736 O O . SER A 1 96 ? -55.816 -3.959 39.282 1.00 36.03 96 SER A O 1
ATOM 738 N N . ASP A 1 97 ? -56.015 -1.836 39.955 1.00 40.03 97 ASP A N 1
ATOM 739 C CA . ASP A 1 97 ? -54.643 -1.680 40.488 1.00 40.03 97 ASP A CA 1
ATOM 740 C C . ASP A 1 97 ? -54.655 -1.873 42.024 1.00 40.03 97 ASP A C 1
ATOM 742 O O . ASP A 1 97 ? -55.684 -1.602 42.648 1.00 40.03 97 ASP A O 1
ATOM 746 N N . PRO A 1 98 ? -53.521 -2.131 42.709 1.00 50.31 98 PRO A N 1
ATOM 747 C CA . PRO A 1 98 ? -52.438 -3.068 42.397 1.00 50.31 98 PRO A CA 1
ATOM 748 C C . PRO A 1 98 ? -52.048 -3.911 43.645 1.00 50.31 98 PRO A C 1
ATOM 750 O O . PRO A 1 98 ? -52.064 -3.409 44.771 1.00 50.31 98 PRO A O 1
ATOM 753 N N . PRO A 1 99 ? -51.554 -5.151 43.514 1.00 38.47 99 PRO A N 1
ATOM 754 C CA . PRO A 1 99 ? -50.569 -5.675 44.446 1.00 38.47 99 PRO A CA 1
ATOM 755 C C . PRO A 1 99 ? -49.184 -5.428 43.853 1.00 38.47 99 PRO A C 1
ATOM 757 O O . PRO A 1 99 ? -48.947 -5.724 42.685 1.00 38.47 99 PRO A O 1
ATOM 760 N N . ARG A 1 100 ? -48.278 -4.868 44.665 1.00 52.69 100 ARG A N 1
ATOM 761 C CA . ARG A 1 100 ? -46.831 -4.809 44.411 1.00 52.69 100 ARG A CA 1
ATOM 762 C C . ARG A 1 100 ? -46.345 -6.198 43.989 1.00 52.69 100 ARG A C 1
ATOM 764 O O . ARG A 1 100 ? -46.049 -7.029 44.840 1.00 52.69 100 ARG A O 1
ATOM 771 N N . SER A 1 101 ? -46.339 -6.437 42.686 1.00 41.25 101 SER A N 1
ATOM 772 C CA . SER A 1 101 ? -45.767 -7.617 42.069 1.00 41.25 101 SER A CA 1
ATOM 773 C C . SER A 1 101 ? -44.293 -7.332 41.917 1.00 41.25 101 SER A C 1
ATOM 775 O O . SER A 1 101 ? -43.916 -6.283 41.395 1.00 41.25 101 SER A O 1
ATOM 777 N N . ASP A 1 102 ? -43.489 -8.252 42.421 1.00 45.56 102 ASP A N 1
ATOM 778 C CA . ASP A 1 102 ? -42.048 -8.278 42.287 1.00 45.56 102 ASP A CA 1
ATOM 779 C C . ASP A 1 102 ? -41.659 -7.832 40.877 1.00 45.56 102 ASP A C 1
ATOM 781 O O . ASP A 1 102 ? -42.015 -8.477 39.887 1.00 45.56 102 ASP A O 1
ATOM 785 N N . PHE A 1 103 ? -40.986 -6.682 40.788 1.00 46.09 103 PHE A N 1
ATOM 786 C CA . PHE A 1 103 ? -40.367 -6.220 39.557 1.00 46.09 103 PHE A CA 1
ATOM 787 C C . PHE A 1 103 ? -39.240 -7.204 39.227 1.00 46.09 103 PHE A C 1
ATOM 789 O O . PHE A 1 103 ? -38.069 -6.937 39.478 1.00 46.09 103 PHE A O 1
ATOM 796 N N . CYS A 1 104 ? -39.582 -8.360 38.660 1.00 47.47 104 CYS A N 1
ATOM 797 C CA . CYS A 1 104 ? -38.727 -8.903 37.626 1.00 47.47 104 CYS A CA 1
ATOM 798 C C . CYS A 1 104 ? -38.709 -7.815 36.551 1.00 47.47 104 CYS A C 1
ATOM 800 O O . CYS A 1 104 ? -39.778 -7.516 36.008 1.00 47.47 104 CYS A O 1
ATOM 802 N N . PRO A 1 105 ? -37.564 -7.168 36.272 1.00 47.62 105 PRO A N 1
ATOM 803 C CA . PRO A 1 105 ? -37.486 -6.359 35.074 1.00 47.62 105 PRO A CA 1
ATOM 804 C C . PRO A 1 105 ? -37.876 -7.311 33.949 1.00 47.62 105 PRO A C 1
ATOM 806 O O . PRO A 1 105 ? -37.292 -8.392 33.830 1.00 47.62 105 PRO A O 1
ATOM 809 N N . SER A 1 106 ? -38.941 -6.983 33.211 1.00 57.22 106 SER A N 1
ATOM 810 C CA . SER A 1 106 ? -39.247 -7.678 31.967 1.00 57.22 106 SER A CA 1
ATOM 811 C C . SER A 1 106 ? -37.923 -7.772 31.232 1.00 57.22 106 SER A C 1
ATOM 813 O O . SER A 1 106 ? -37.338 -6.718 30.981 1.00 57.22 106 SER A O 1
ATOM 815 N N . LEU A 1 107 ? -37.408 -8.989 31.021 1.00 62.22 107 LEU A N 1
ATOM 816 C CA . LEU A 1 107 ? -36.194 -9.213 30.246 1.00 62.22 107 LEU A CA 1
ATOM 817 C C . LEU A 1 107 ? -36.367 -8.383 28.986 1.00 62.22 107 LEU A C 1
ATOM 819 O O . LEU A 1 107 ? -37.238 -8.686 28.170 1.00 62.22 107 LEU A O 1
ATOM 823 N N . LEU A 1 108 ? -35.652 -7.261 28.921 1.00 67.38 108 LEU A N 1
ATOM 824 C CA . LEU A 1 108 ? -35.756 -6.365 27.797 1.00 67.38 108 LEU A CA 1
ATOM 825 C C . LEU A 1 108 ? -35.248 -7.228 26.645 1.00 67.38 108 LEU A C 1
ATOM 827 O O . LEU A 1 108 ? -34.109 -7.699 26.669 1.00 67.38 108 LEU A O 1
ATOM 831 N N . GLU A 1 109 ? -36.123 -7.552 25.701 1.00 74.88 109 GLU A N 1
ATOM 832 C CA . GLU A 1 109 ? -35.749 -8.353 24.545 1.00 74.88 109 GLU A CA 1
ATOM 833 C C . GLU A 1 109 ? -35.119 -7.424 23.508 1.00 74.88 109 GLU A C 1
ATOM 835 O O . GLU A 1 109 ? -35.665 -6.361 23.201 1.00 74.88 109 GLU A O 1
ATOM 840 N N . MET A 1 110 ? -33.939 -7.798 23.009 1.00 81.38 110 MET A N 1
ATOM 841 C CA . MET A 1 110 ? -33.212 -7.002 22.023 1.00 81.38 110 MET A CA 1
ATOM 842 C C . MET A 1 110 ? -34.076 -6.838 20.763 1.00 81.38 110 MET A C 1
ATOM 844 O O . MET A 1 110 ? -34.479 -7.850 20.179 1.00 81.38 110 MET A O 1
ATOM 848 N N . PRO A 1 111 ? -34.351 -5.605 20.296 1.00 82.12 111 PRO A N 1
ATOM 849 C CA . PRO A 1 111 ? -35.134 -5.410 19.086 1.00 82.12 111 PRO A CA 1
ATOM 850 C C . PRO A 1 111 ? -34.424 -6.039 17.880 1.00 82.12 111 PRO A C 1
ATOM 852 O O . PRO A 1 111 ? -33.292 -5.689 17.547 1.00 82.12 111 PRO A O 1
ATOM 855 N N . THR A 1 112 ? -35.102 -6.947 17.182 1.00 87.50 112 THR A N 1
ATOM 856 C CA . THR A 1 112 ? -34.612 -7.541 15.930 1.00 87.50 112 THR A CA 1
ATOM 857 C C . THR A 1 112 ? -34.912 -6.625 14.742 1.00 87.50 112 THR A C 1
ATOM 859 O O . THR A 1 112 ? -35.926 -5.924 14.718 1.00 87.50 112 THR A O 1
ATOM 862 N N . PHE A 1 113 ? -34.000 -6.578 13.766 1.00 90.25 113 PHE A N 1
ATOM 863 C CA . PHE A 1 113 ? -34.186 -5.792 12.545 1.00 90.25 113 PHE A CA 1
ATOM 864 C C . PHE A 1 113 ? -34.854 -6.651 11.470 1.00 90.25 113 PHE A C 1
ATOM 866 O O . PHE A 1 113 ? -34.309 -7.674 11.060 1.00 90.25 113 PHE A O 1
ATOM 873 N N . ASP A 1 114 ? -36.025 -6.226 11.004 1.00 87.31 114 ASP A N 1
ATOM 874 C CA . ASP A 1 114 ? -36.837 -6.924 10.000 1.00 87.31 114 ASP A CA 1
ATOM 875 C C . ASP A 1 114 ? -36.575 -6.440 8.559 1.00 87.31 114 ASP A C 1
ATOM 877 O O . ASP A 1 114 ? -37.236 -6.877 7.617 1.00 87.31 114 ASP A O 1
ATOM 881 N N . GLY A 1 115 ? -35.598 -5.546 8.369 1.00 85.50 115 GLY A N 1
ATOM 882 C CA . GLY A 1 115 ? -35.270 -4.962 7.068 1.00 85.50 115 GLY A CA 1
ATOM 883 C C . GLY A 1 115 ? -36.125 -3.751 6.690 1.00 85.50 115 GLY A C 1
ATOM 884 O O . GLY A 1 115 ? -35.866 -3.140 5.651 1.00 85.50 115 GLY A O 1
ATOM 885 N N . GLN A 1 116 ? -37.112 -3.371 7.507 1.00 78.31 116 GLN A N 1
ATOM 886 C CA . GLN A 1 116 ? -37.924 -2.177 7.297 1.00 78.31 116 GLN A CA 1
ATOM 887 C C . GLN A 1 116 ? -37.577 -1.092 8.322 1.00 78.31 116 GLN A C 1
ATOM 889 O O . GLN A 1 116 ? -37.374 -1.359 9.500 1.00 78.31 116 GLN A O 1
ATOM 894 N N . ASN A 1 117 ? -37.536 0.163 7.864 1.00 81.19 117 ASN A N 1
ATOM 895 C CA . ASN A 1 117 ? -37.335 1.346 8.710 1.00 81.19 117 ASN A CA 1
ATOM 896 C C . ASN A 1 117 ? -36.074 1.279 9.616 1.00 81.19 117 ASN A C 1
ATOM 898 O O . ASN A 1 117 ? -36.185 1.069 10.830 1.00 81.19 117 ASN A O 1
ATOM 902 N N . PRO A 1 118 ? -34.873 1.482 9.040 1.00 87.06 118 PRO A N 1
ATOM 903 C CA . PRO A 1 118 ? -33.612 1.428 9.782 1.00 87.06 118 PRO A CA 1
ATOM 904 C C . PRO A 1 118 ? -33.540 2.472 10.904 1.00 87.06 118 PRO A C 1
ATOM 906 O O . PRO A 1 118 ? -33.100 2.150 12.005 1.00 87.06 118 PRO A O 1
ATOM 909 N N . ASP A 1 119 ? -34.051 3.683 10.668 1.00 85.75 119 ASP A N 1
ATOM 910 C CA . ASP A 1 119 ? -34.002 4.782 11.640 1.00 85.75 119 ASP A CA 1
ATOM 911 C C . ASP A 1 119 ? -34.801 4.452 12.911 1.00 85.75 119 ASP A C 1
ATOM 913 O O . ASP A 1 119 ? -34.351 4.680 14.035 1.00 85.75 119 ASP A O 1
ATOM 917 N N . GLY A 1 120 ? -35.977 3.838 12.747 1.00 85.50 120 GLY A N 1
ATOM 918 C CA . GLY A 1 120 ? -36.801 3.398 13.869 1.00 85.50 120 GLY A CA 1
ATOM 919 C C . GLY A 1 120 ? -36.186 2.241 14.660 1.00 85.50 120 GLY A C 1
ATOM 920 O O . GLY A 1 120 ? -36.431 2.133 15.862 1.00 85.50 120 GLY A O 1
ATOM 921 N N . TRP A 1 121 ? -35.404 1.372 14.014 1.00 90.25 121 TRP A N 1
ATOM 922 C CA . TRP A 1 121 ? -34.690 0.295 14.704 1.00 90.25 121 TRP A CA 1
ATOM 923 C C . TRP A 1 121 ? -33.530 0.837 15.542 1.00 90.25 121 TRP A C 1
ATOM 925 O O . TRP A 1 121 ? -33.424 0.463 16.708 1.00 90.25 121 TRP A O 1
ATOM 935 N N . VAL A 1 122 ? -32.738 1.768 14.997 1.00 86.88 122 VAL A N 1
ATOM 936 C CA . VAL A 1 122 ? -31.628 2.413 15.723 1.00 86.88 122 VAL A CA 1
ATOM 937 C C . VAL A 1 122 ? -32.134 3.070 17.003 1.00 86.88 122 VAL A C 1
ATOM 939 O O . VAL A 1 122 ? -31.601 2.798 18.072 1.00 86.88 122 VAL A O 1
ATOM 942 N N . PHE A 1 123 ? -33.230 3.829 16.932 1.00 84.88 123 PHE A N 1
ATOM 943 C CA . PHE A 1 123 ? -33.796 4.487 18.113 1.00 84.88 123 PHE A CA 1
ATOM 944 C C . PHE A 1 123 ? -34.224 3.493 19.210 1.00 84.88 123 PHE A C 1
ATOM 946 O O . PHE A 1 123 ? -34.023 3.734 20.400 1.00 84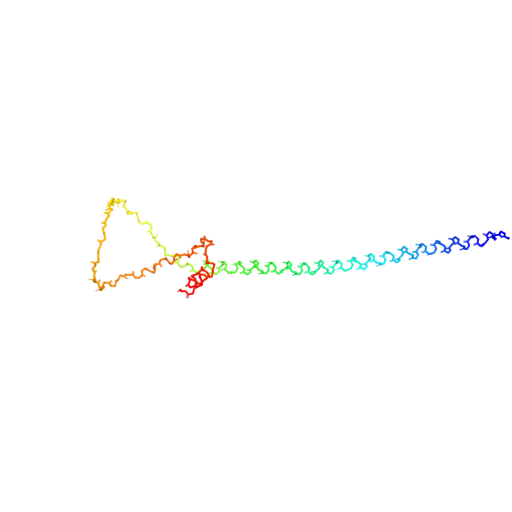.88 123 PHE A O 1
ATOM 953 N N . ARG A 1 124 ? -34.799 2.343 18.825 1.00 82.56 124 ARG A N 1
ATOM 954 C CA . ARG A 1 124 ? -35.181 1.280 19.774 1.00 82.56 124 ARG A CA 1
ATOM 955 C C . ARG A 1 124 ? -33.963 0.567 20.362 1.00 82.56 124 ARG A C 1
ATOM 957 O O . ARG A 1 124 ? -33.986 0.227 21.540 1.00 82.56 124 ARG A O 1
ATOM 964 N N . ALA A 1 125 ? -32.924 0.345 19.559 1.00 85.31 125 ALA A N 1
ATOM 965 C CA . ALA A 1 125 ? -31.677 -0.267 20.005 1.00 85.31 125 ALA A CA 1
ATOM 966 C C . ALA A 1 125 ? -30.913 0.657 20.967 1.00 85.31 125 ALA A C 1
ATOM 968 O O . ALA A 1 125 ? -30.473 0.210 22.017 1.00 85.31 125 ALA A O 1
ATOM 969 N N . GLU A 1 126 ? -30.819 1.955 20.677 1.00 83.31 126 GLU A N 1
ATOM 970 C CA . GLU A 1 126 ? -30.194 2.932 21.579 1.00 83.31 126 GLU A CA 1
ATOM 971 C C . GLU A 1 126 ? -30.885 2.959 22.942 1.00 83.31 126 GLU A C 1
ATOM 973 O O . GLU A 1 126 ? -30.226 2.896 23.978 1.00 83.31 126 GLU A O 1
ATOM 978 N N . HIS A 1 127 ? -32.219 2.973 22.952 1.00 74.00 127 HIS A N 1
ATOM 979 C CA . HIS A 1 127 ? -32.982 2.970 24.195 1.00 74.00 127 HIS A CA 1
ATOM 980 C C . HIS A 1 127 ? -32.833 1.660 24.986 1.00 74.00 127 HIS A C 1
ATOM 982 O O . HIS A 1 127 ? -32.990 1.677 26.201 1.00 74.00 127 HIS A O 1
ATOM 988 N N . PHE A 1 128 ? -32.512 0.545 24.324 1.00 79.75 128 PHE A N 1
ATOM 989 C CA . PHE A 1 128 ? -32.209 -0.728 24.979 1.00 79.75 128 PHE A CA 1
ATOM 990 C C . PHE A 1 128 ? -30.888 -0.689 25.755 1.00 79.75 128 PHE A C 1
ATOM 992 O O . PHE A 1 128 ? -30.788 -1.247 26.841 1.00 79.75 128 PHE A O 1
ATOM 999 N N . PHE A 1 129 ? -29.860 -0.041 25.199 1.00 73.12 129 PHE A N 1
ATOM 1000 C CA . PHE A 1 129 ? -28.540 0.047 25.833 1.00 73.12 129 PHE A CA 1
ATOM 1001 C C . PHE A 1 129 ? -28.448 1.139 26.906 1.00 73.12 129 PHE A C 1
ATOM 1003 O O . PHE A 1 129 ? -27.516 1.129 27.707 1.00 73.12 129 PHE A O 1
ATOM 1010 N N . LEU A 1 130 ? -29.377 2.098 26.894 1.00 68.00 130 LEU A N 1
ATOM 1011 C CA . LEU A 1 130 ? -29.395 3.249 27.801 1.00 68.00 130 LEU A CA 1
ATOM 1012 C C . LEU A 1 130 ? -30.360 3.092 28.991 1.00 68.00 130 LEU A C 1
ATOM 1014 O O . LEU A 1 130 ? -30.366 3.961 29.864 1.00 68.00 130 LEU A O 1
ATOM 1018 N N . SER A 1 131 ? -31.173 2.031 29.018 1.00 58.19 131 SER A N 1
ATOM 1019 C CA . SER A 1 131 ? -32.093 1.675 30.113 1.00 58.19 131 SER A CA 1
ATOM 1020 C C . SER A 1 131 ? -31.483 0.667 31.076 1.00 58.19 131 SER A C 1
ATOM 1022 O O . SER A 1 131 ? -31.648 0.863 32.300 1.00 58.19 131 SER A O 1
#

Radius of gyration: 40.58 Å; chains: 1; bounding box: 105×43×92 Å

Secondary structure (DSSP, 8-state):
-PPPHHHHHHHHHHHHHHHHHHHHHHHHHHHHHHHHHHHHHHHHHHHHHHHHHHHHHHHHHHHHHHHT----------------------------------------PPPPP-SS-HHHHHHHHHHHHH-

Organism: Parasponia andersonii (NCBI:txid3476)

pLDDT: mean 71.9, std 21.69, range [29.8, 95.75]

Foldseek 3Di:
DDDDPVRVVVVVVVVVVVVVVVVVVVVVVVVVVVVVVVVVVVVVVVVVVVVVVVVVVVVVVVVVVVVPDPDDPPDDDDDDDDDDDYDDDDDDDDDDDDDPDPPPPPPLDQDDDPPPDPPVNVVSNVVVVVD